Protein AF-A0A7Z9WKJ9-F1 (afdb_monomer_lite)

Structure (mmCIF, N/CA/C/O backbone):
data_AF-A0A7Z9WKJ9-F1
#
_entry.id   AF-A0A7Z9WKJ9-F1
#
loop_
_atom_site.group_PDB
_atom_site.id
_atom_site.type_symbol
_atom_site.label_atom_id
_atom_site.label_alt_id
_atom_site.label_comp_id
_atom_site.label_asym_id
_atom_site.label_entity_id
_atom_site.label_seq_id
_atom_site.pdbx_PDB_ins_code
_atom_site.Cartn_x
_atom_site.Cartn_y
_atom_site.Cartn_z
_atom_site.occupancy
_atom_site.B_iso_or_equiv
_atom_site.auth_seq_id
_atom_site.auth_comp_id
_atom_site.auth_asym_id
_atom_site.auth_atom_id
_atom_site.pdbx_PDB_model_num
ATOM 1 N N . MET A 1 1 ? 4.280 13.531 4.100 1.00 79.44 1 MET A N 1
ATOM 2 C CA . MET A 1 1 ? 2.929 13.096 4.529 1.00 79.44 1 MET A CA 1
ATOM 3 C C . MET A 1 1 ? 2.983 12.771 6.018 1.00 79.44 1 MET A C 1
ATOM 5 O O . MET A 1 1 ? 3.998 12.243 6.447 1.00 79.44 1 MET A O 1
ATOM 9 N N . ASN A 1 2 ? 1.972 13.128 6.819 1.00 91.25 2 ASN A N 1
ATOM 10 C CA . ASN A 1 2 ? 1.941 12.751 8.241 1.00 91.25 2 ASN A CA 1
ATOM 11 C C . ASN A 1 2 ? 1.139 11.453 8.393 1.00 91.25 2 ASN A C 1
ATOM 13 O O . ASN A 1 2 ? -0.091 11.497 8.361 1.00 91.25 2 ASN A O 1
ATOM 17 N N . LEU A 1 3 ? 1.841 10.323 8.518 1.00 92.12 3 LEU A N 1
ATOM 18 C CA . LEU A 1 3 ? 1.227 8.993 8.558 1.00 92.12 3 LEU A CA 1
ATOM 19 C C . LEU A 1 3 ? 0.356 8.761 9.803 1.00 92.12 3 LEU A C 1
ATOM 21 O O . LEU A 1 3 ? -0.619 8.023 9.736 1.00 92.12 3 LEU A O 1
ATOM 25 N N . ASN A 1 4 ? 0.607 9.501 10.885 1.00 94.81 4 ASN A N 1
ATOM 26 C CA . ASN A 1 4 ? -0.142 9.393 12.142 1.00 94.81 4 ASN A CA 1
ATOM 27 C C . ASN A 1 4 ? -1.605 9.858 12.031 1.00 94.81 4 ASN A C 1
ATOM 29 O O . ASN A 1 4 ? -2.361 9.752 12.991 1.00 94.81 4 ASN A O 1
ATOM 33 N N . LYS A 1 5 ? -2.006 10.428 10.887 1.00 97.06 5 LYS A N 1
ATOM 34 C CA . LYS A 1 5 ? -3.400 10.798 10.605 1.00 97.06 5 LYS A CA 1
ATOM 35 C C . LYS A 1 5 ? -4.210 9.667 9.965 1.00 97.06 5 LYS A C 1
ATOM 37 O O . LYS A 1 5 ? -5.410 9.840 9.773 1.00 97.06 5 LYS A O 1
ATOM 42 N N . PHE A 1 6 ? -3.576 8.553 9.614 1.00 96.75 6 PHE A N 1
ATOM 43 C CA . PHE A 1 6 ? -4.230 7.403 9.001 1.00 96.75 6 PHE A CA 1
ATOM 44 C C . PHE A 1 6 ? -4.448 6.295 10.026 1.00 96.75 6 PHE A C 1
ATOM 46 O O . PHE A 1 6 ? -3.728 6.193 11.019 1.00 96.75 6 PHE A O 1
ATOM 53 N N . THR A 1 7 ? -5.435 5.442 9.764 1.00 96.44 7 THR A N 1
ATOM 54 C CA . THR A 1 7 ? -5.606 4.199 10.519 1.00 96.44 7 THR A CA 1
ATOM 55 C C . THR A 1 7 ? -4.390 3.296 10.326 1.00 96.44 7 THR A C 1
ATOM 57 O O . THR A 1 7 ? -3.684 3.410 9.325 1.00 96.44 7 THR A O 1
ATOM 60 N N . GLU A 1 8 ? -4.160 2.370 11.254 1.00 95.81 8 GLU A N 1
ATOM 61 C CA . GLU A 1 8 ? -3.077 1.381 11.140 1.00 95.81 8 GLU A CA 1
ATOM 62 C C . GLU A 1 8 ? -3.163 0.614 9.813 1.00 95.81 8 GLU A C 1
ATOM 64 O O . GLU A 1 8 ? -2.195 0.555 9.063 1.00 95.81 8 GLU A O 1
ATOM 69 N N . LYS A 1 9 ? -4.369 0.171 9.438 1.00 95.94 9 LYS A N 1
ATOM 70 C CA . LYS A 1 9 ? -4.628 -0.511 8.163 1.00 95.94 9 LYS A CA 1
ATOM 71 C C . LYS A 1 9 ? -4.316 0.345 6.931 1.00 95.94 9 LYS A C 1
ATOM 73 O O . LYS A 1 9 ? -3.779 -0.164 5.952 1.00 95.94 9 LYS A O 1
ATOM 78 N N . ALA A 1 10 ? -4.593 1.646 6.963 1.00 96.75 10 ALA A N 1
ATOM 79 C CA . ALA A 1 10 ? -4.224 2.530 5.859 1.00 96.75 10 ALA A CA 1
ATOM 80 C C . ALA A 1 10 ? -2.703 2.768 5.786 1.00 96.75 10 ALA A C 1
ATOM 82 O O . ALA A 1 10 ? -2.163 2.920 4.692 1.00 96.75 10 ALA A O 1
ATOM 83 N N . GLN A 1 11 ? -2.003 2.770 6.924 1.00 97.25 11 GLN A N 1
ATOM 84 C CA . GLN A 1 11 ? -0.539 2.834 6.951 1.00 97.25 11 GLN A CA 1
ATOM 85 C C . GLN A 1 11 ? 0.090 1.543 6.403 1.00 97.25 11 GLN A C 1
ATOM 87 O O . GLN A 1 11 ? 1.001 1.626 5.583 1.00 97.25 11 GLN A O 1
ATOM 92 N N . GLU A 1 12 ? -0.437 0.373 6.782 1.00 97.19 12 GLU A N 1
ATOM 93 C CA . GLU A 1 12 ? -0.054 -0.929 6.211 1.00 97.19 12 GLU A CA 1
ATOM 94 C C . GLU A 1 12 ? -0.235 -0.943 4.687 1.00 97.19 12 GLU A C 1
ATOM 96 O O . GLU A 1 12 ? 0.685 -1.301 3.959 1.00 97.19 12 GLU A O 1
ATOM 101 N N . ALA A 1 13 ? -1.384 -0.480 4.185 1.00 97.88 13 ALA A N 1
ATOM 102 C CA . ALA A 1 13 ? -1.652 -0.452 2.749 1.00 97.88 13 ALA A CA 1
ATOM 103 C C . ALA A 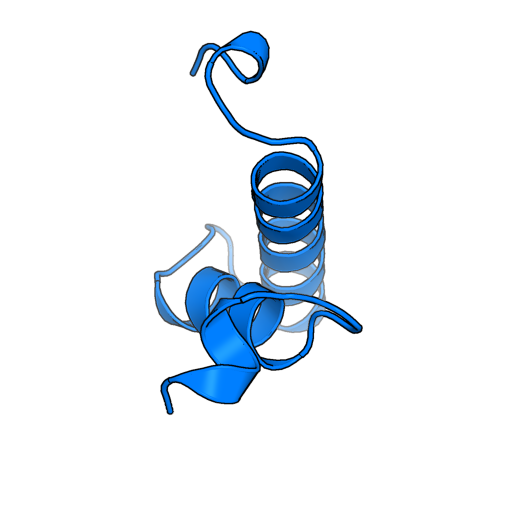1 13 ? -0.680 0.457 1.975 1.00 97.88 13 ALA A C 1
ATOM 105 O O . ALA A 1 13 ? -0.293 0.128 0.859 1.00 97.88 13 ALA A O 1
ATOM 106 N N . LEU A 1 14 ? -0.250 1.582 2.560 1.00 97.56 14 LEU A N 1
ATOM 107 C CA . LEU A 1 14 ? 0.771 2.445 1.952 1.00 97.56 14 LEU A CA 1
ATOM 108 C C . LEU A 1 14 ? 2.146 1.769 1.897 1.00 97.56 14 LEU A C 1
ATOM 110 O O . LEU A 1 14 ? 2.874 1.959 0.924 1.00 97.56 14 LEU A O 1
ATOM 114 N N . PHE A 1 15 ? 2.497 0.992 2.924 1.00 97.56 15 PHE A N 1
ATOM 115 C CA . PHE A 1 15 ? 3.729 0.209 2.930 1.00 97.56 15 PHE A CA 1
ATOM 116 C C . PHE A 1 15 ? 3.689 -0.888 1.860 1.00 97.56 15 PHE A C 1
ATOM 118 O O . PHE A 1 15 ? 4.602 -0.980 1.042 1.00 97.56 15 PHE A O 1
ATOM 125 N N . GLU A 1 16 ? 2.595 -1.646 1.783 1.00 98.38 16 GLU A N 1
ATOM 126 C CA . GLU A 1 16 ? 2.442 -2.686 0.761 1.00 98.38 16 GLU A CA 1
ATOM 127 C C . GLU A 1 16 ? 2.372 -2.116 -0.659 1.00 98.38 16 GLU A C 1
ATOM 129 O O . GLU A 1 16 ? 2.953 -2.682 -1.580 1.00 98.38 16 GLU A O 1
ATOM 134 N N . ALA A 1 17 ? 1.763 -0.945 -0.857 1.00 98.56 17 ALA A N 1
ATOM 135 C CA . ALA A 1 17 ? 1.779 -0.265 -2.151 1.00 98.56 17 ALA A CA 1
ATOM 136 C C . ALA A 1 17 ? 3.208 0.076 -2.616 1.00 98.56 17 ALA A C 1
ATOM 138 O O . ALA A 1 17 ? 3.512 -0.012 -3.805 1.00 98.56 17 ALA A O 1
ATOM 139 N N . GLN A 1 18 ? 4.101 0.431 -1.686 1.00 98.38 18 GLN A N 1
ATOM 140 C CA . GLN A 1 18 ? 5.513 0.667 -1.991 1.00 98.38 18 GLN A CA 1
ATOM 141 C C . GLN A 1 18 ? 6.255 -0.632 -2.341 1.00 98.38 18 GLN A C 1
ATOM 143 O O . GLN A 1 18 ? 7.093 -0.623 -3.251 1.00 98.38 18 GLN A O 1
ATOM 148 N N . ASN A 1 19 ? 5.944 -1.734 -1.648 1.00 98.44 19 ASN A N 1
ATOM 149 C CA . ASN A 1 19 ? 6.485 -3.060 -1.957 1.00 98.44 19 ASN A CA 1
ATOM 150 C C . ASN A 1 19 ? 6.065 -3.496 -3.362 1.00 98.44 19 ASN A C 1
ATOM 152 O O . ASN A 1 19 ? 6.924 -3.856 -4.157 1.00 98.44 19 ASN A O 1
ATOM 156 N N . LEU A 1 20 ? 4.779 -3.357 -3.698 1.00 98.69 20 LEU A N 1
ATOM 157 C CA . LEU A 1 20 ? 4.244 -3.680 -5.022 1.00 98.69 20 LEU A CA 1
ATOM 158 C C . LEU A 1 20 ? 4.898 -2.832 -6.119 1.00 98.69 20 LEU A C 1
ATOM 160 O O . LEU A 1 20 ? 5.296 -3.370 -7.145 1.00 98.69 20 LEU A O 1
ATOM 164 N N . ALA A 1 21 ? 5.069 -1.523 -5.908 1.00 98.69 21 ALA A N 1
ATOM 165 C CA . ALA A 1 21 ? 5.775 -0.680 -6.876 1.00 98.69 21 ALA A CA 1
ATOM 166 C C . ALA A 1 21 ? 7.215 -1.171 -7.111 1.00 98.69 21 ALA A C 1
ATOM 168 O O . ALA A 1 21 ? 7.678 -1.204 -8.245 1.00 98.69 21 ALA A O 1
ATOM 169 N N . THR A 1 22 ? 7.897 -1.618 -6.053 1.00 98.38 22 THR A N 1
ATOM 170 C CA . THR A 1 22 ? 9.254 -2.177 -6.150 1.00 98.38 22 THR A CA 1
ATOM 171 C C . THR A 1 22 ? 9.262 -3.525 -6.870 1.00 98.38 22 THR A C 1
ATOM 173 O O . THR A 1 22 ? 10.114 -3.756 -7.718 1.00 98.38 22 THR A O 1
ATOM 176 N N . GLU A 1 23 ? 8.313 -4.405 -6.550 1.00 98.44 23 GLU A N 1
ATOM 177 C CA . GLU A 1 23 ? 8.174 -5.734 -7.151 1.00 98.44 23 GLU A CA 1
ATOM 178 C C . GLU A 1 23 ? 7.917 -5.663 -8.661 1.00 98.44 23 GLU A C 1
ATOM 180 O O . GLU A 1 23 ? 8.431 -6.489 -9.412 1.00 98.44 23 GLU A O 1
ATOM 185 N N . TYR A 1 24 ? 7.165 -4.655 -9.106 1.00 98.31 24 TYR A N 1
ATOM 186 C CA . TYR A 1 24 ? 6.855 -4.426 -10.517 1.00 98.31 24 TYR A CA 1
ATOM 187 C C . TYR A 1 24 ? 7.817 -3.452 -11.221 1.00 98.31 24 TYR A C 1
ATOM 189 O O . TYR A 1 24 ? 7.513 -2.997 -12.322 1.00 98.31 24 TYR A O 1
ATOM 197 N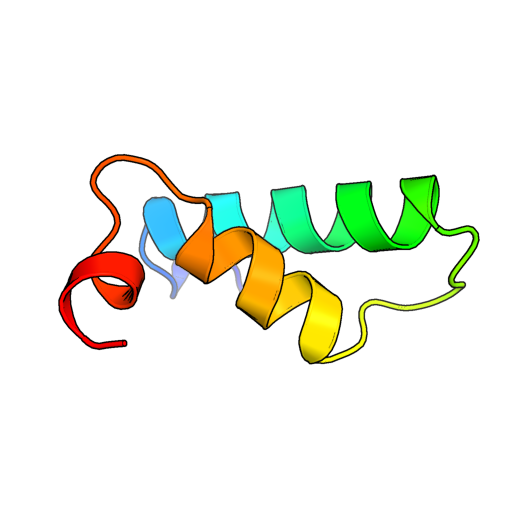 N . ASP A 1 25 ? 8.965 -3.123 -10.617 1.00 98.19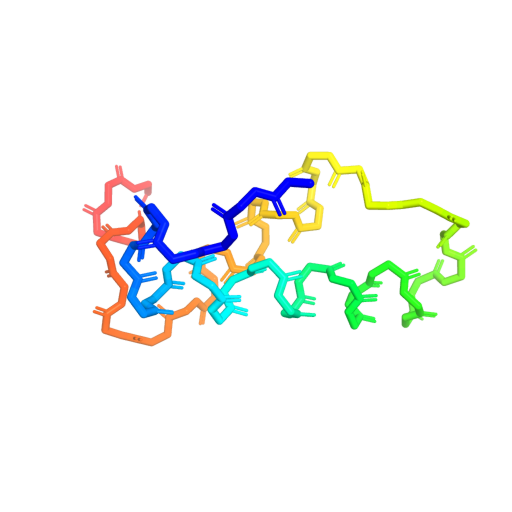 25 ASP A N 1
ATOM 198 C CA . ASP A 1 25 ? 9.969 -2.198 -11.172 1.00 98.19 25 ASP A CA 1
ATOM 199 C C . ASP A 1 25 ? 9.410 -0.798 -11.528 1.00 98.19 25 ASP A C 1
ATOM 201 O O . ASP A 1 25 ? 9.913 -0.092 -12.410 1.00 98.19 25 ASP A O 1
ATOM 205 N N . HIS A 1 26 ? 8.370 -0.353 -10.822 1.00 98.38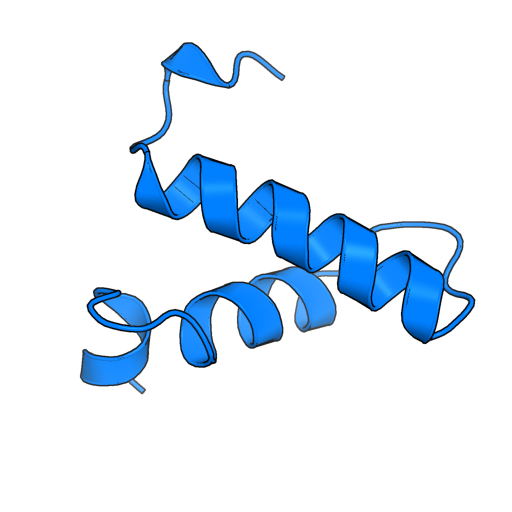 26 HIS A N 1
ATOM 206 C CA . HIS A 1 26 ? 7.795 0.979 -10.958 1.00 98.38 26 HIS A CA 1
ATOM 207 C C . HIS A 1 26 ? 8.489 1.970 -10.016 1.00 98.38 26 HIS A C 1
ATOM 209 O O . HIS A 1 26 ? 8.587 1.776 -8.805 1.00 98.38 26 HIS A O 1
ATOM 215 N N . SER A 1 27 ? 8.953 3.092 -10.571 1.00 97.19 27 SER A N 1
ATOM 216 C CA . SER A 1 27 ? 9.721 4.106 -9.832 1.00 97.19 27 SER A CA 1
ATOM 217 C C . SER A 1 27 ? 8.907 4.888 -8.798 1.00 97.19 27 SER A C 1
ATOM 219 O O . SER A 1 27 ? 9.483 5.585 -7.960 1.00 97.19 27 SER A O 1
ATOM 221 N N . GLN A 1 28 ? 7.580 4.799 -8.859 1.00 97.81 28 GLN A N 1
ATOM 222 C CA . GLN A 1 28 ? 6.666 5.509 -7.980 1.00 97.81 28 GLN A CA 1
ATOM 223 C C . GLN A 1 28 ? 5.434 4.666 -7.671 1.00 97.81 28 GLN A C 1
ATOM 225 O O . GLN A 1 28 ? 5.021 3.811 -8.455 1.00 97.81 28 GLN A O 1
ATOM 230 N N . ILE A 1 29 ? 4.828 4.944 -6.520 1.00 98.25 29 ILE A N 1
ATOM 231 C CA . ILE A 1 29 ? 3.530 4.377 -6.172 1.00 98.25 29 ILE A CA 1
ATOM 232 C C . ILE A 1 29 ? 2.476 5.027 -7.067 1.00 98.25 29 ILE A C 1
ATOM 234 O O . ILE A 1 29 ? 2.127 6.192 -6.886 1.00 98.25 29 ILE A O 1
ATOM 238 N N . GLU A 1 30 ? 1.961 4.248 -8.005 1.00 98.25 30 GLU A N 1
ATOM 239 C CA . GLU A 1 30 ? 0.757 4.580 -8.771 1.00 98.25 30 GLU A CA 1
ATOM 240 C C . GLU A 1 30 ? -0.526 4.102 -8.057 1.00 98.25 30 GLU A C 1
ATOM 242 O O . GLU A 1 30 ? -0.449 3.194 -7.213 1.00 98.25 30 GLU A O 1
ATOM 247 N N . PRO A 1 31 ? -1.709 4.671 -8.370 1.00 98.12 31 PRO A N 1
ATOM 248 C CA . PRO A 1 31 ? -2.978 4.308 -7.736 1.00 98.12 31 PRO A CA 1
ATOM 249 C C . PRO A 1 31 ? -3.304 2.810 -7.764 1.00 98.12 31 PRO A C 1
ATOM 251 O O . PRO A 1 31 ? -3.928 2.310 -6.829 1.00 98.12 31 PRO A O 1
ATOM 254 N N . GLU A 1 32 ? -2.867 2.083 -8.793 1.00 98.06 32 GLU A N 1
ATOM 255 C CA . GLU A 1 32 ? -3.102 0.646 -8.944 1.00 98.06 32 GLU A CA 1
ATOM 256 C C . GLU A 1 32 ? -2.417 -0.162 -7.835 1.00 98.06 32 GLU A C 1
ATOM 258 O O . GLU A 1 32 ? -3.004 -1.116 -7.328 1.00 98.06 32 GLU A O 1
ATOM 263 N N . HIS A 1 33 ? -1.224 0.246 -7.390 1.00 98.69 33 HIS A N 1
ATOM 264 C CA . HIS A 1 33 ? -0.518 -0.409 -6.283 1.00 98.69 33 HIS A CA 1
ATOM 265 C C . HIS A 1 33 ? -1.254 -0.216 -4.965 1.00 98.69 33 HIS A C 1
ATOM 267 O O . HIS A 1 33 ? -1.408 -1.156 -4.190 1.00 98.69 33 HIS A O 1
ATOM 273 N N . LEU A 1 34 ? -1.729 1.008 -4.716 1.00 98.25 34 LEU A N 1
ATOM 274 C CA . LEU A 1 34 ? -2.494 1.311 -3.513 1.00 98.25 34 LEU A CA 1
ATOM 275 C C . LEU A 1 34 ? -3.823 0.558 -3.510 1.00 98.25 34 LEU A C 1
ATOM 277 O O . LEU A 1 34 ? -4.205 -0.003 -2.487 1.00 98.25 34 LEU A O 1
ATOM 281 N N . LEU A 1 35 ? -4.511 0.512 -4.651 1.00 97.94 35 LEU A N 1
ATOM 282 C CA . LEU A 1 35 ? -5.748 -0.244 -4.785 1.00 97.94 35 LEU A CA 1
ATOM 283 C C . LEU A 1 35 ? -5.509 -1.736 -4.540 1.00 97.94 35 LEU A C 1
ATOM 285 O O . LEU A 1 35 ? -6.239 -2.339 -3.758 1.00 97.94 35 LEU A O 1
ATOM 289 N N . LEU A 1 36 ? -4.479 -2.317 -5.157 1.00 98.12 36 LEU A N 1
ATOM 290 C CA . LEU A 1 36 ? -4.141 -3.724 -4.969 1.00 98.12 36 LEU A CA 1
ATOM 291 C C . LEU A 1 36 ? -3.792 -4.026 -3.506 1.00 98.12 36 LEU A C 1
ATOM 293 O O . LEU A 1 36 ? -4.323 -4.983 -2.950 1.00 98.12 36 LEU A O 1
ATOM 297 N N . ALA A 1 37 ? -2.989 -3.180 -2.855 1.00 98.19 37 ALA A N 1
ATOM 298 C CA . ALA A 1 37 ? -2.673 -3.309 -1.434 1.00 98.19 37 ALA A CA 1
ATOM 299 C C . ALA A 1 37 ? -3.930 -3.257 -0.549 1.00 98.19 37 ALA A C 1
ATOM 301 O O . ALA A 1 37 ? -4.081 -4.066 0.363 1.00 98.19 37 ALA A O 1
ATOM 302 N N . LEU A 1 38 ? -4.859 -2.339 -0.830 1.00 98.00 38 LEU A N 1
ATOM 303 C CA . LEU A 1 38 ? -6.110 -2.200 -0.080 1.00 98.00 38 LEU A CA 1
ATOM 304 C C . LEU A 1 38 ? -7.066 -3.384 -0.291 1.00 98.00 38 LEU A C 1
ATOM 306 O O . LEU A 1 38 ? -7.704 -3.825 0.661 1.00 98.00 38 LEU A O 1
ATOM 310 N N . VAL A 1 39 ? -7.176 -3.898 -1.519 1.00 97.81 39 VAL A N 1
ATOM 311 C CA . VAL A 1 39 ? -8.064 -5.024 -1.868 1.00 97.81 39 VAL A CA 1
ATOM 312 C C . VAL A 1 39 ? -7.490 -6.368 -1.407 1.00 97.81 39 VAL A C 1
ATOM 314 O O . VAL A 1 39 ? -8.246 -7.275 -1.071 1.00 97.81 39 VAL A O 1
ATOM 317 N N . ALA A 1 40 ? -6.166 -6.510 -1.346 1.00 96.94 40 ALA A N 1
ATOM 318 C CA . ALA A 1 40 ? -5.514 -7.716 -0.836 1.00 96.94 40 ALA A CA 1
ATOM 319 C C . ALA A 1 40 ? -5.416 -7.752 0.702 1.00 96.94 40 ALA A C 1
ATOM 321 O O . ALA A 1 40 ? -5.075 -8.789 1.274 1.00 96.94 40 ALA A O 1
ATOM 322 N N . GLN A 1 41 ? -5.696 -6.639 1.387 1.00 96.00 41 GLN A N 1
ATOM 323 C CA . GLN A 1 41 ? -5.540 -6.529 2.834 1.00 96.00 41 GLN A CA 1
ATOM 324 C C . GLN A 1 41 ? -6.563 -7.387 3.593 1.00 96.00 41 GLN A C 1
ATOM 326 O O . GLN A 1 41 ? -7.754 -7.075 3.639 1.00 96.00 41 GLN A O 1
ATOM 331 N N . ALA A 1 42 ? -6.077 -8.430 4.271 1.00 93.31 42 ALA A N 1
ATOM 332 C CA . ALA A 1 42 ? -6.886 -9.240 5.179 1.00 93.31 42 ALA A CA 1
ATOM 333 C C . ALA A 1 42 ? -7.500 -8.384 6.301 1.00 93.31 42 ALA A C 1
ATOM 335 O O . ALA A 1 42 ? -6.848 -7.486 6.848 1.00 93.31 42 ALA A O 1
ATOM 336 N N . ASP A 1 43 ? -8.768 -8.664 6.613 1.00 92.19 43 ASP A N 1
ATOM 337 C CA . ASP A 1 43 ? -9.595 -7.924 7.578 1.00 92.19 43 ASP A CA 1
ATOM 338 C C . ASP A 1 43 ? -9.722 -6.413 7.280 1.00 92.19 43 ASP A C 1
ATOM 340 O O . ASP A 1 43 ? -10.149 -5.626 8.128 1.00 92.19 43 ASP A O 1
ATOM 344 N N . GLY A 1 44 ? -9.353 -5.990 6.066 1.00 93.69 44 GLY A N 1
ATOM 345 C CA . GLY A 1 44 ? -9.541 -4.633 5.578 1.00 93.69 44 GLY A CA 1
ATOM 346 C C . GLY A 1 44 ? -11.009 -4.338 5.268 1.00 93.69 44 GLY A C 1
ATOM 347 O O . GLY A 1 44 ? -11.811 -5.227 4.985 1.00 93.69 44 GLY A O 1
ATOM 348 N N . VAL A 1 45 ? -11.367 -3.052 5.276 1.00 95.81 45 VAL A N 1
ATOM 349 C CA . VAL A 1 45 ? -12.724 -2.606 4.910 1.00 95.81 45 VAL A CA 1
ATOM 350 C C . VAL A 1 45 ? -12.930 -2.632 3.393 1.00 95.81 45 VAL A C 1
ATOM 352 O O . VAL A 1 45 ? -14.012 -2.968 2.925 1.00 95.81 45 VAL A O 1
ATOM 355 N N . VAL A 1 46 ? -11.898 -2.295 2.613 1.00 96.19 46 VAL A N 1
ATOM 356 C CA . VAL A 1 46 ? -11.988 -2.169 1.147 1.00 96.19 46 VAL A CA 1
ATOM 357 C C . VAL A 1 46 ? -12.423 -3.467 0.445 1.00 96.19 46 VAL A C 1
ATOM 359 O O . VAL A 1 46 ? -13.329 -3.374 -0.381 1.00 96.19 46 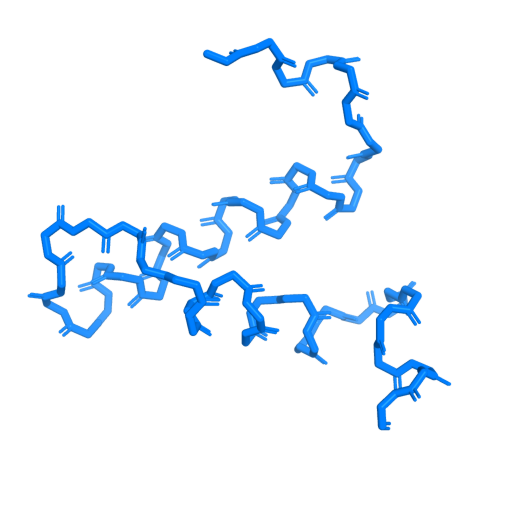VAL A O 1
ATOM 362 N N . PRO A 1 47 ? -11.909 -4.666 0.792 1.00 95.56 47 PRO A N 1
ATOM 363 C CA . PRO A 1 47 ? -12.350 -5.927 0.184 1.00 95.56 47 PRO A CA 1
ATOM 364 C C . PRO A 1 47 ? -13.834 -6.263 0.403 1.00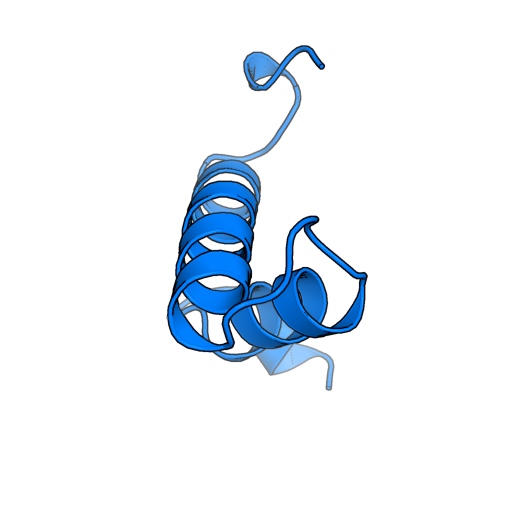 95.56 47 PRO A C 1
ATOM 366 O O . PRO A 1 47 ? -14.359 -7.135 -0.273 1.00 95.56 47 PRO A O 1
ATOM 369 N N . GLN A 1 48 ? -14.516 -5.614 1.356 1.00 94.50 48 GLN A N 1
ATOM 370 C CA . GLN A 1 48 ? -15.953 -5.811 1.609 1.00 94.50 48 GLN A CA 1
ATOM 371 C C . GLN A 1 48 ? -16.844 -4.894 0.754 1.00 94.50 48 GLN A C 1
ATOM 373 O O . GLN A 1 48 ? -18.068 -5.014 0.797 1.00 94.50 48 GLN A O 1
ATOM 378 N N . ILE A 1 49 ? -16.252 -3.932 0.043 1.00 93.56 49 ILE A N 1
ATOM 379 C CA . ILE A 1 49 ? -16.971 -2.916 -0.739 1.00 93.56 49 ILE A CA 1
ATOM 380 C C . ILE A 1 49 ? -16.960 -3.245 -2.237 1.00 93.56 49 ILE A C 1
ATOM 382 O O . ILE A 1 49 ? -17.890 -2.851 -2.942 1.00 93.56 49 ILE A O 1
ATOM 386 N N . VAL A 1 50 ? -15.908 -3.915 -2.716 1.00 83.12 50 VAL A N 1
ATOM 387 C CA . VAL A 1 50 ? -15.640 -4.152 -4.145 1.00 83.12 50 VAL A CA 1
ATOM 388 C C . VAL A 1 50 ? -15.996 -5.556 -4.610 1.00 83.12 50 VAL A C 1
ATOM 390 O O . VAL A 1 50 ? -15.967 -6.489 -3.781 1.00 83.12 50 VAL A O 1
#

pLDDT: mean 96.24, std 3.6, range [79.44, 98.69]

Secondary structure (DSSP, 8-state):
--GGGS-HHHHHHHHHHHHHHHHTT-SS--HHHHHHHHHH-TT-SGGGT-

Foldseek 3Di:
DPCVVDDPLLSQLVVQLVVVCVVVVHPDRDPVSSLCSQCPDPVHPSVVVD

Sequence (50 aa):
MNLNKFTEKAQEALFEAQNLATEYDHSQIEPEHLLLALVAQADGVVPQIV

Radius of gyration: 10.84 Å; chains: 1; bounding box: 27×22×23 Å